Protein AF-A0A3M1IYV7-F1 (afdb_monomer_lite)

Sequence (95 aa):
MEEKPQVFMAVNHAEANRRTGRFETVELEITDARLLEDPPQLDREGFTLVNAPSAVSDFYDPEQIERIYYPECTALLKAQTGAREVHIFDHTLRV

Foldseek 3Di:
DDDDWDWADDPDPVDDIDTPDDDDDDDDDDDDQVPDPDHDACVPNVDGDDDQDWPDPDPVDVCCCVVTVVVSVFVVCCVRPVDPGDDDPDDDDDD

Secondary structure (DSSP, 8-state):
-PPPP-EE--SSTTSPPEE-SPP---------GGG-SS---HHHHS----------S-TT-HHHIIIIIHHHHHHHHHHHH--S-----------

pLDDT: mean 93.21, std 6.2, range [50.44, 98.19]

Structure (mmCIF, N/CA/C/O backbone):
data_AF-A0A3M1IYV7-F1
#
_entry.id   AF-A0A3M1IYV7-F1
#
loop_
_atom_site.group_PDB
_atom_site.id
_atom_site.type_symbol
_atom_site.label_atom_id
_atom_site.label_alt_id
_atom_site.label_comp_id
_atom_site.label_asym_id
_atom_site.label_entity_id
_atom_site.label_seq_id
_atom_site.pdbx_PDB_ins_code
_atom_site.Cartn_x
_atom_site.Cartn_y
_atom_site.Cartn_z
_atom_site.occupancy
_atom_site.B_iso_or_equiv
_atom_site.auth_seq_id
_atom_site.auth_comp_id
_atom_site.auth_asym_id
_atom_site.auth_atom_id
_atom_site.pdbx_PDB_model_num
ATOM 1 N N . MET A 1 1 ? 13.494 -18.768 -30.322 1.00 50.44 1 MET A N 1
ATOM 2 C CA . MET A 1 1 ? 12.594 -18.128 -29.342 1.00 50.44 1 MET A CA 1
ATOM 3 C C . MET A 1 1 ? 13.068 -16.703 -29.182 1.00 50.44 1 MET A C 1
ATOM 5 O O . MET A 1 1 ? 14.264 -16.518 -29.012 1.00 50.44 1 MET A O 1
ATOM 9 N N . GLU A 1 2 ? 12.179 -15.732 -29.338 1.00 74.12 2 GLU A N 1
ATOM 10 C CA . GLU A 1 2 ? 12.518 -14.314 -29.201 1.00 74.12 2 GLU A CA 1
ATOM 11 C C . GLU A 1 2 ? 12.744 -13.987 -27.717 1.00 74.12 2 GLU A C 1
ATOM 13 O O . GLU A 1 2 ? 12.023 -14.482 -26.847 1.00 74.12 2 GLU A O 1
ATOM 18 N N . GLU A 1 3 ? 13.815 -13.258 -27.414 1.00 82.69 3 GLU A N 1
ATOM 19 C CA . GLU A 1 3 ? 14.235 -12.975 -26.042 1.00 82.69 3 GLU A CA 1
ATOM 20 C C . GLU A 1 3 ? 13.260 -11.985 -25.384 1.00 82.69 3 GLU A C 1
ATOM 22 O O . GLU A 1 3 ? 12.866 -10.990 -25.994 1.00 82.69 3 GLU A O 1
ATOM 27 N N . LYS A 1 4 ? 12.838 -12.247 -24.138 1.00 88.19 4 LYS A N 1
ATOM 28 C CA . LYS A 1 4 ? 11.932 -11.334 -23.424 1.00 88.19 4 LYS A CA 1
ATOM 29 C C . LYS A 1 4 ? 12.629 -9.986 -23.170 1.00 88.19 4 LYS A C 1
ATOM 31 O O . LYS A 1 4 ? 13.828 -9.984 -22.872 1.00 88.19 4 LYS A O 1
ATOM 36 N N . PRO A 1 5 ? 11.899 -8.856 -23.214 1.00 92.25 5 PRO A N 1
ATOM 37 C CA . PRO A 1 5 ? 12.432 -7.561 -22.807 1.00 92.25 5 PRO A CA 1
ATOM 38 C C . PRO A 1 5 ? 13.024 -7.618 -21.396 1.00 92.25 5 PRO A C 1
ATOM 40 O O . PRO A 1 5 ? 12.450 -8.231 -20.496 1.00 92.25 5 PRO A O 1
ATOM 43 N N . GLN A 1 6 ? 14.165 -6.964 -21.203 1.00 92.62 6 GLN A N 1
ATOM 44 C CA . GLN A 1 6 ? 14.933 -6.976 -19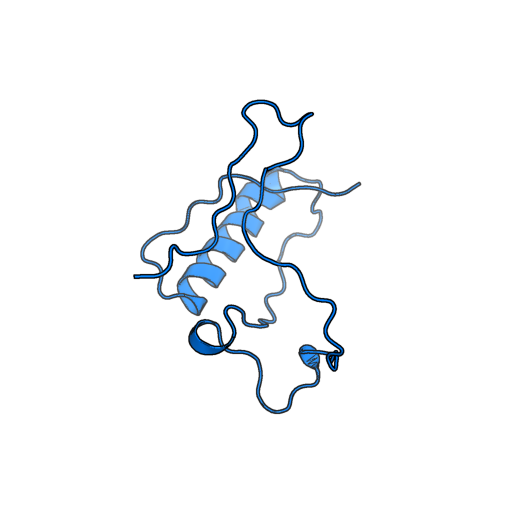.963 1.00 92.62 6 GLN A CA 1
ATOM 45 C C . GLN A 1 6 ? 15.233 -5.551 -19.507 1.00 92.62 6 GLN A C 1
ATOM 47 O O . GLN A 1 6 ? 15.458 -4.641 -20.315 1.00 92.62 6 GLN A O 1
ATOM 52 N N . VAL A 1 7 ? 15.268 -5.379 -18.189 1.00 92.50 7 VAL A N 1
ATOM 53 C CA . VAL A 1 7 ? 15.771 -4.174 -17.532 1.00 92.50 7 VAL A CA 1
ATOM 54 C C . VAL A 1 7 ? 17.069 -4.548 -16.833 1.00 92.50 7 VAL A C 1
ATOM 56 O O . VAL A 1 7 ? 17.080 -5.375 -15.927 1.00 92.50 7 VAL A O 1
ATOM 59 N N . PHE A 1 8 ? 18.163 -3.933 -17.262 1.00 92.00 8 PHE A N 1
ATOM 60 C CA . PHE A 1 8 ? 19.464 -4.045 -16.621 1.00 92.00 8 PHE A CA 1
ATOM 61 C C . PHE A 1 8 ? 19.595 -2.882 -15.645 1.00 92.00 8 PHE A C 1
ATOM 63 O O . PHE A 1 8 ? 19.686 -1.722 -16.061 1.00 92.00 8 PHE A O 1
ATOM 70 N N . MET A 1 9 ? 19.547 -3.204 -14.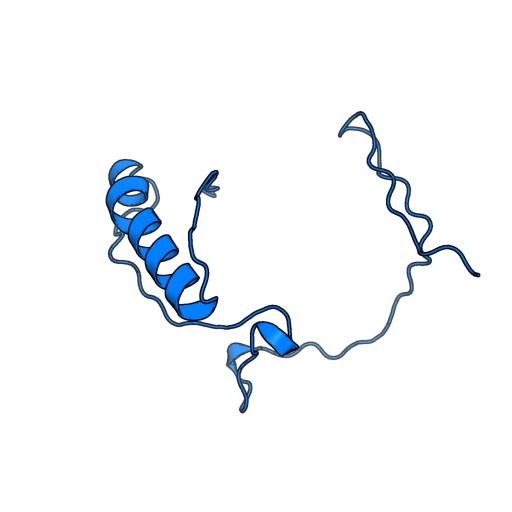354 1.00 91.12 9 MET A N 1
ATOM 71 C CA . MET A 1 9 ? 19.709 -2.222 -13.289 1.00 91.12 9 MET A CA 1
ATOM 72 C C . MET A 1 9 ? 21.140 -1.689 -13.306 1.00 91.12 9 MET A C 1
ATOM 74 O O . MET A 1 9 ? 22.091 -2.472 -13.351 1.00 91.12 9 MET A O 1
ATOM 78 N N . ALA A 1 10 ? 21.290 -0.368 -13.295 1.00 90.25 10 ALA A N 1
ATOM 79 C CA . ALA A 1 10 ? 22.598 0.242 -13.153 1.00 90.25 10 ALA A CA 1
ATOM 80 C C . ALA A 1 10 ? 23.179 -0.093 -11.771 1.00 90.25 10 ALA A C 1
ATOM 82 O O . ALA A 1 10 ? 22.461 -0.136 -10.773 1.00 90.25 10 ALA A O 1
ATOM 83 N N . VAL A 1 11 ? 24.492 -0.331 -11.711 1.00 88.06 11 VAL A N 1
ATOM 84 C CA . VAL A 1 11 ? 25.193 -0.602 -10.441 1.00 88.06 11 VAL A CA 1
ATOM 85 C C . VAL A 1 11 ? 25.189 0.645 -9.551 1.00 88.06 11 VAL A C 1
ATOM 87 O O . VAL A 1 11 ? 25.162 0.552 -8.327 1.00 88.06 11 VAL A O 1
ATOM 90 N N . ASN A 1 12 ? 25.187 1.820 -10.180 1.00 88.19 12 ASN A N 1
ATOM 91 C CA . ASN A 1 12 ? 25.105 3.116 -9.533 1.00 88.19 12 ASN A CA 1
ATOM 92 C C . ASN A 1 12 ? 23.745 3.761 -9.830 1.00 88.19 12 ASN A C 1
ATOM 94 O O . ASN A 1 12 ? 23.365 3.901 -10.987 1.00 88.19 12 ASN A O 1
ATOM 98 N N . HIS A 1 13 ? 23.050 4.225 -8.790 1.00 77.94 13 HIS A N 1
ATOM 99 C CA . HIS A 1 13 ? 21.761 4.915 -8.907 1.00 77.94 13 HIS A CA 1
ATOM 100 C C . HIS A 1 13 ? 21.845 6.273 -9.632 1.00 77.94 13 HIS A C 1
ATOM 102 O O . HIS A 1 13 ? 20.813 6.830 -9.997 1.00 77.94 13 HIS A O 1
ATOM 108 N N . ALA A 1 14 ? 23.051 6.812 -9.851 1.00 87.69 14 ALA A N 1
ATOM 109 C CA . ALA A 1 14 ? 23.274 7.998 -10.681 1.00 87.69 14 ALA A CA 1
ATOM 110 C C . ALA A 1 14 ? 23.189 7.710 -12.194 1.00 87.69 14 ALA A C 1
ATOM 112 O O . ALA A 1 14 ? 23.090 8.641 -12.992 1.00 87.69 14 ALA A O 1
ATOM 113 N N . GLU A 1 15 ? 23.241 6.440 -12.598 1.00 91.50 15 GLU A N 1
ATOM 114 C CA . GLU A 1 15 ? 23.162 6.019 -13.994 1.00 91.50 15 GLU A CA 1
ATOM 115 C C . GLU A 1 15 ? 21.771 5.467 -14.318 1.00 91.50 15 GLU A C 1
ATOM 117 O O . GLU A 1 15 ? 21.089 4.866 -13.486 1.00 91.50 15 GLU A O 1
ATOM 122 N N . ALA A 1 16 ? 21.329 5.665 -15.559 1.00 89.25 16 ALA A N 1
ATOM 123 C CA . ALA A 1 16 ? 20.039 5.161 -16.001 1.00 89.25 16 ALA A CA 1
ATOM 124 C C . ALA A 1 16 ? 20.079 3.641 -16.228 1.00 89.25 16 ALA A C 1
ATOM 126 O O . ALA A 1 16 ? 21.007 3.106 -16.835 1.00 89.25 16 ALA A O 1
ATOM 127 N N . ASN A 1 17 ? 19.008 2.951 -15.832 1.00 92.50 17 ASN A N 1
ATOM 128 C CA . ASN A 1 17 ? 18.819 1.538 -16.159 1.00 92.50 17 ASN A CA 1
ATOM 129 C C . ASN A 1 17 ? 18.716 1.344 -17.679 1.00 92.50 17 ASN A C 1
ATOM 131 O O . ASN A 1 17 ? 17.933 2.030 -18.348 1.00 92.50 17 ASN A O 1
ATOM 135 N N . ARG A 1 18 ? 19.437 0.361 -18.231 1.00 92.38 18 ARG A N 1
ATOM 136 C CA . ARG A 1 18 ? 19.310 -0.006 -19.649 1.00 92.38 18 ARG A CA 1
ATOM 137 C C . ARG A 1 18 ? 18.075 -0.877 -19.833 1.00 92.38 18 ARG A C 1
ATOM 139 O O . ARG A 1 18 ? 17.933 -1.905 -19.177 1.00 92.38 18 ARG A O 1
ATOM 146 N N . ARG A 1 19 ? 17.202 -0.507 -20.764 1.00 92.31 19 ARG A N 1
ATOM 147 C CA . ARG A 1 19 ? 15.971 -1.245 -21.075 1.00 92.31 19 ARG A CA 1
ATOM 148 C C . ARG A 1 19 ? 16.019 -1.709 -22.526 1.00 92.31 19 ARG A C 1
ATOM 150 O O . ARG A 1 19 ? 16.311 -0.901 -23.399 1.00 92.31 19 ARG A O 1
ATOM 157 N N . THR A 1 20 ? 15.767 -2.992 -22.783 1.00 94.00 20 THR A N 1
ATOM 158 C CA . THR A 1 20 ? 15.736 -3.541 -24.157 1.00 94.00 20 THR A CA 1
ATOM 159 C C . THR A 1 20 ? 14.337 -3.560 -24.765 1.00 94.00 20 THR A C 1
ATOM 161 O O . THR A 1 20 ? 14.189 -3.833 -25.952 1.00 94.00 20 THR A O 1
ATOM 164 N N . GLY A 1 21 ? 13.307 -3.263 -23.968 1.00 91.06 21 GLY A N 1
ATOM 165 C CA . GLY A 1 21 ? 11.941 -3.118 -24.460 1.00 91.06 21 GLY A CA 1
ATOM 166 C C . GLY A 1 21 ? 11.768 -1.876 -25.332 1.00 91.06 21 GLY A C 1
ATOM 167 O O . GLY A 1 21 ? 12.376 -0.835 -25.078 1.00 91.06 21 GLY A O 1
ATOM 168 N N . ARG A 1 22 ? 10.898 -1.983 -26.340 1.00 90.38 22 ARG A N 1
ATOM 169 C CA . ARG A 1 22 ? 10.415 -0.835 -27.108 1.00 90.38 22 ARG A CA 1
ATOM 170 C C . ARG A 1 22 ? 9.294 -0.165 -26.321 1.00 90.38 22 ARG A C 1
ATOM 172 O O . ARG A 1 22 ? 8.303 -0.809 -25.994 1.00 90.38 22 ARG A O 1
ATOM 179 N N . PHE A 1 23 ? 9.469 1.113 -26.015 1.00 88.75 23 PHE A N 1
ATOM 180 C CA . PHE A 1 23 ? 8.414 1.936 -25.438 1.00 88.75 23 PHE A CA 1
ATOM 181 C C . PHE A 1 23 ? 7.605 2.553 -26.569 1.00 88.75 23 PHE A C 1
ATOM 183 O O . PHE A 1 23 ? 8.175 3.089 -27.519 1.00 88.75 23 PHE A O 1
ATOM 190 N N . GLU A 1 24 ? 6.289 2.470 -26.455 1.00 92.56 24 GLU A N 1
ATOM 191 C CA . GLU A 1 24 ? 5.355 3.069 -27.397 1.00 92.56 24 GLU A CA 1
ATOM 192 C C . GLU A 1 24 ? 4.437 4.013 -26.638 1.00 92.56 24 GLU A C 1
ATOM 194 O O . GLU A 1 24 ? 3.988 3.712 -25.530 1.00 92.56 24 GLU A O 1
ATOM 199 N N . THR A 1 25 ? 4.168 5.168 -27.235 1.00 94.88 25 THR A N 1
ATOM 200 C CA . THR A 1 25 ? 3.095 6.037 -26.769 1.00 94.88 25 THR A CA 1
ATOM 201 C C . THR A 1 25 ? 1.793 5.489 -27.324 1.00 94.88 25 THR A C 1
ATOM 203 O O . THR A 1 25 ? 1.610 5.429 -28.537 1.00 94.88 25 THR A O 1
ATOM 206 N N . VAL A 1 26 ? 0.906 5.090 -26.423 1.00 94.62 26 VAL A N 1
ATOM 207 C CA . VAL A 1 26 ? -0.428 4.593 -26.745 1.00 94.62 26 VAL A CA 1
ATOM 208 C C . VAL A 1 26 ? -1.461 5.532 -26.141 1.00 94.62 26 VAL A C 1
ATOM 210 O O . VAL A 1 26 ? -1.298 5.999 -25.014 1.00 94.62 26 VAL A O 1
ATOM 213 N N . GLU A 1 27 ? -2.505 5.832 -26.905 1.00 96.50 27 GLU A N 1
ATOM 214 C CA . GLU A 1 27 ? -3.668 6.542 -26.382 1.00 96.50 27 GLU A CA 1
ATOM 215 C C . GLU A 1 27 ? -4.512 5.557 -25.569 1.00 96.50 27 GLU A C 1
ATOM 217 O O . GLU A 1 27 ? -4.820 4.459 -26.036 1.00 96.50 27 GLU A O 1
ATOM 222 N N . LEU A 1 28 ? -4.827 5.925 -24.329 1.00 95.31 28 LEU A N 1
ATOM 223 C CA . LEU A 1 28 ? -5.558 5.092 -23.381 1.00 95.31 28 LEU A CA 1
ATOM 224 C C . LEU A 1 28 ? -6.572 5.956 -22.639 1.00 95.31 28 LEU A C 1
ATOM 226 O O . LEU A 1 28 ? -6.270 7.085 -22.246 1.00 95.31 28 LEU A O 1
ATOM 230 N N . GLU A 1 29 ? -7.756 5.400 -22.414 1.00 94.38 29 GLU A N 1
ATOM 231 C CA . GLU A 1 29 ? -8.745 6.004 -21.531 1.00 94.38 29 GLU A CA 1
ATOM 232 C C . GLU A 1 29 ? -8.300 5.854 -20.068 1.00 94.38 29 GLU A C 1
ATOM 234 O O . GLU A 1 29 ? -7.831 4.793 -19.651 1.00 94.38 29 GLU A O 1
ATOM 239 N N . ILE A 1 30 ? -8.435 6.931 -19.290 1.00 93.50 30 ILE A N 1
ATOM 240 C CA . ILE A 1 30 ? -8.138 6.951 -17.855 1.00 93.50 30 ILE A CA 1
ATOM 241 C C . ILE A 1 30 ? -9.445 7.180 -17.103 1.00 93.50 30 ILE A C 1
ATOM 243 O O . ILE A 1 30 ? -10.117 8.190 -17.311 1.00 93.50 30 ILE A O 1
ATOM 247 N N . THR A 1 31 ? -9.766 6.270 -16.186 1.00 92.88 31 THR A N 1
ATOM 248 C CA . THR A 1 31 ? -11.012 6.294 -15.408 1.00 92.88 31 THR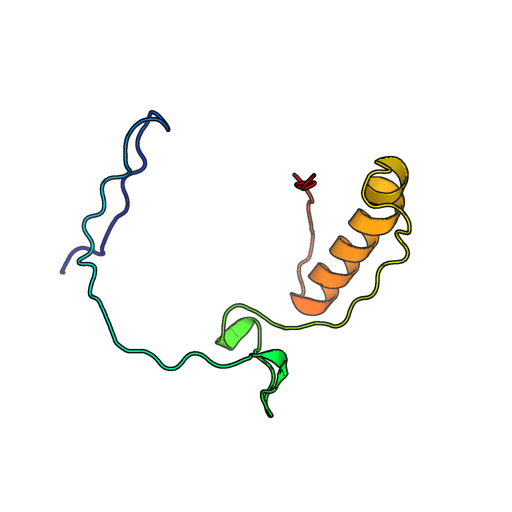 A CA 1
ATOM 249 C C . THR A 1 31 ? -10.718 6.328 -13.909 1.00 92.88 31 THR A C 1
ATOM 251 O O . THR A 1 31 ? -9.720 5.780 -13.439 1.00 92.88 31 THR A O 1
ATOM 254 N N . ASP A 1 32 ? -11.603 6.959 -13.134 1.00 94.88 32 ASP A N 1
ATOM 255 C CA . ASP A 1 32 ? -11.548 6.919 -11.673 1.00 94.88 32 ASP A CA 1
ATOM 256 C C . ASP A 1 32 ? -12.040 5.560 -11.154 1.00 94.88 32 ASP A C 1
ATOM 258 O O . ASP A 1 32 ? -13.237 5.272 -11.158 1.00 94.88 32 ASP A O 1
ATOM 262 N N . ALA A 1 33 ? -11.112 4.735 -10.666 1.00 94.12 33 ALA A N 1
ATOM 263 C CA . ALA A 1 33 ? -11.403 3.393 -10.165 1.00 94.12 33 ALA A CA 1
ATOM 264 C C . ALA A 1 33 ? -12.401 3.362 -8.988 1.00 94.12 33 ALA A C 1
ATOM 266 O O . ALA A 1 33 ? -13.006 2.325 -8.728 1.00 94.12 33 ALA A O 1
ATOM 267 N N . ARG A 1 34 ? -12.599 4.483 -8.277 1.00 93.31 34 ARG A N 1
ATOM 268 C CA . ARG A 1 34 ? -13.564 4.590 -7.165 1.00 93.31 34 ARG A CA 1
ATOM 269 C C . ARG A 1 34 ? -15.017 4.658 -7.639 1.00 93.31 34 ARG A C 1
ATOM 271 O O . ARG A 1 34 ? -15.915 4.498 -6.820 1.00 93.31 34 ARG A O 1
ATOM 278 N N . LEU A 1 35 ? -15.235 4.944 -8.923 1.00 94.62 35 LEU A N 1
ATOM 279 C CA . LEU A 1 35 ? -16.556 5.119 -9.533 1.00 94.62 35 LEU A CA 1
ATOM 280 C C . LEU A 1 35 ? -16.983 3.915 -10.385 1.00 94.62 35 LEU A C 1
ATOM 282 O O . LEU A 1 35 ? -18.035 3.970 -11.018 1.00 94.62 35 LEU A O 1
ATOM 286 N N . LEU A 1 36 ? -16.171 2.857 -10.438 1.00 92.88 36 LEU A N 1
ATOM 287 C CA . LEU A 1 36 ? -16.487 1.659 -11.210 1.00 92.88 36 LEU A CA 1
ATOM 288 C C . LEU A 1 36 ? -17.657 0.898 -10.575 1.00 92.88 36 LEU A C 1
ATOM 290 O O . LEU A 1 36 ? -17.709 0.748 -9.355 1.00 92.88 36 LEU A O 1
ATOM 294 N N . GLU A 1 37 ? -18.568 0.393 -11.412 1.00 93.56 37 GLU A N 1
ATOM 295 C CA . GLU A 1 37 ? -19.661 -0.487 -10.969 1.00 93.56 37 GLU A CA 1
ATOM 296 C C . GLU A 1 37 ? -19.102 -1.784 -10.372 1.00 93.56 37 GLU A C 1
ATOM 298 O O . GLU A 1 37 ? -19.496 -2.190 -9.278 1.00 93.56 37 GLU A O 1
ATOM 303 N N . ASP A 1 38 ? -18.121 -2.374 -11.061 1.00 93.88 38 ASP A N 1
ATOM 304 C CA . ASP A 1 38 ? -17.345 -3.506 -10.576 1.00 93.88 38 ASP A CA 1
ATOM 305 C C . ASP A 1 38 ? -15.991 -3.019 -10.037 1.00 93.88 38 ASP A C 1
ATOM 307 O O . ASP A 1 38 ? -15.149 -2.548 -10.812 1.00 93.88 38 ASP A O 1
ATOM 311 N N . PRO A 1 39 ? -15.729 -3.13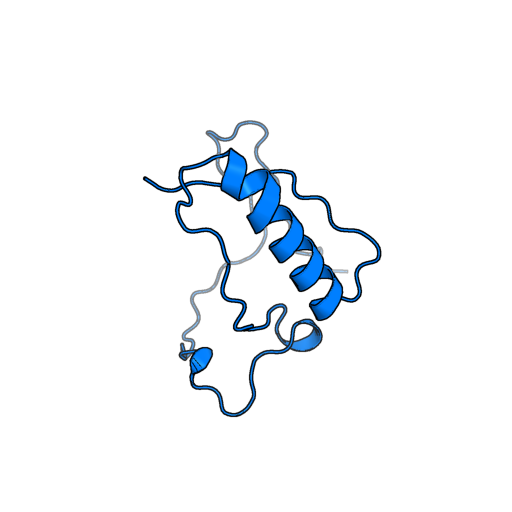5 -8.724 1.00 92.75 39 PRO A N 1
ATOM 312 C CA . PRO A 1 39 ? -14.454 -2.721 -8.165 1.00 92.75 39 PRO A CA 1
ATOM 313 C C . PRO A 1 39 ? -13.304 -3.615 -8.667 1.00 92.75 39 PRO A C 1
ATOM 315 O O . PRO A 1 39 ? -13.504 -4.804 -8.952 1.00 92.75 39 PRO A O 1
ATOM 318 N N . PRO A 1 40 ? -12.076 -3.069 -8.733 1.00 95.50 40 PRO A N 1
ATOM 319 C CA . PRO A 1 40 ? -10.898 -3.827 -9.130 1.00 95.50 40 PRO A CA 1
ATOM 320 C C . PRO A 1 40 ? -10.600 -4.941 -8.122 1.00 95.50 40 PRO A C 1
ATOM 322 O O . PRO A 1 40 ? -10.717 -4.766 -6.900 1.00 95.50 40 PRO A O 1
ATOM 325 N N . GLN A 1 41 ? -10.208 -6.095 -8.651 1.00 95.00 41 GLN A N 1
ATOM 326 C CA . GLN A 1 41 ? -9.881 -7.291 -7.893 1.00 95.00 41 GLN A CA 1
ATOM 327 C C . GLN A 1 41 ? -8.384 -7.554 -7.966 1.00 95.00 41 GLN A C 1
ATOM 329 O O . GLN A 1 41 ? -7.774 -7.495 -9.036 1.00 95.00 41 GLN A O 1
ATOM 334 N N . LEU A 1 42 ? -7.800 -7.924 -6.826 1.00 94.88 42 LEU A N 1
ATOM 335 C CA . LEU A 1 42 ? -6.361 -8.133 -6.719 1.00 94.88 42 LEU A CA 1
ATOM 336 C C . LEU A 1 42 ? -5.843 -9.167 -7.733 1.00 94.88 42 LEU A C 1
ATOM 338 O O . LEU A 1 42 ? -4.842 -8.912 -8.390 1.00 94.88 42 LEU A O 1
ATOM 342 N N . ASP A 1 43 ? -6.548 -10.283 -7.917 1.00 94.62 43 ASP A N 1
ATOM 343 C CA . ASP A 1 43 ? -6.106 -11.363 -8.811 1.00 94.62 43 ASP A CA 1
ATOM 344 C C . ASP A 1 43 ? -6.273 -11.048 -10.307 1.00 94.62 43 ASP A C 1
ATOM 346 O O . ASP A 1 43 ? -5.628 -11.681 -11.144 1.00 94.62 43 ASP A O 1
ATOM 350 N N . ARG A 1 44 ? -7.139 -10.089 -10.664 1.00 95.06 44 ARG A N 1
ATOM 351 C CA . ARG A 1 44 ? -7.467 -9.764 -12.062 1.00 95.06 44 ARG A CA 1
ATOM 352 C C . ARG A 1 44 ? -6.763 -8.495 -12.530 1.00 95.06 44 ARG A C 1
ATOM 354 O O . ARG A 1 44 ? -6.107 -8.510 -13.568 1.00 95.06 44 ARG A O 1
ATOM 361 N N . GLU A 1 45 ? -6.870 -7.417 -11.759 1.00 95.56 45 GLU A N 1
ATOM 362 C CA . GLU A 1 45 ? -6.249 -6.123 -12.057 1.00 95.56 45 GLU A CA 1
ATOM 363 C C . GLU A 1 45 ? -4.882 -5.928 -11.389 1.00 95.56 45 GLU A C 1
ATOM 365 O O . GLU A 1 45 ? -4.158 -4.998 -11.740 1.00 95.56 45 GLU A O 1
ATOM 370 N N . GLY A 1 46 ? -4.516 -6.760 -10.411 1.00 94.69 46 GLY A N 1
ATOM 371 C CA . GLY A 1 46 ? -3.293 -6.573 -9.625 1.00 94.69 46 GLY A CA 1
ATOM 372 C C . GLY A 1 46 ? -3.439 -5.574 -8.474 1.00 94.69 46 GLY A C 1
ATOM 373 O O . GLY A 1 46 ? -2.455 -5.281 -7.796 1.00 94.69 46 GLY A O 1
ATOM 374 N N . PHE A 1 47 ? -4.643 -5.048 -8.230 1.00 95.44 47 PHE A N 1
ATOM 375 C CA . PHE A 1 47 ? -4.942 -4.181 -7.091 1.00 95.44 47 PHE A CA 1
ATOM 376 C C . PHE A 1 47 ? -6.420 -4.250 -6.701 1.00 95.44 47 PHE A C 1
ATOM 378 O O . PHE A 1 47 ? -7.264 -4.715 -7.461 1.00 95.44 47 PHE A O 1
ATOM 385 N N . THR A 1 48 ? -6.738 -3.766 -5.504 1.00 95.75 48 THR A N 1
ATOM 386 C CA . THR A 1 48 ? -8.115 -3.588 -5.043 1.00 95.75 48 THR A CA 1
ATOM 387 C C . THR A 1 48 ? -8.231 -2.313 -4.209 1.00 95.75 48 THR A C 1
ATOM 389 O O . THR A 1 48 ? -7.230 -1.816 -3.688 1.00 95.75 48 THR A O 1
ATOM 392 N N . LEU A 1 49 ? -9.440 -1.765 -4.101 1.00 95.12 49 LEU A N 1
ATOM 393 C CA . LEU A 1 49 ? -9.734 -0.598 -3.274 1.00 95.12 49 LEU A CA 1
ATOM 394 C C . LEU A 1 49 ? -10.489 -1.048 -2.027 1.00 95.12 49 LEU A C 1
ATOM 396 O O . LEU A 1 49 ? -11.586 -1.591 -2.125 1.00 95.12 49 LEU A O 1
ATOM 400 N N . VAL A 1 50 ? -9.917 -0.792 -0.851 1.00 94.25 50 VAL A N 1
ATOM 401 C CA . VAL A 1 50 ? -10.522 -1.168 0.430 1.00 94.25 50 VAL A CA 1
ATOM 402 C C . VAL A 1 50 ? -10.664 0.062 1.308 1.00 94.25 50 VAL A C 1
ATOM 404 O O . VAL A 1 50 ? -9.708 0.811 1.504 1.00 94.25 50 VAL A O 1
ATOM 407 N N . ASN A 1 51 ? -11.861 0.263 1.858 1.00 94.56 51 ASN A N 1
ATOM 408 C CA . ASN A 1 51 ? -12.075 1.261 2.895 1.00 94.56 51 ASN A CA 1
ATOM 409 C C . ASN A 1 51 ? -11.624 0.682 4.244 1.00 94.56 51 ASN A C 1
ATOM 411 O O . ASN A 1 51 ? -12.313 -0.153 4.828 1.00 94.56 51 ASN A O 1
ATOM 415 N N . ALA A 1 52 ? -10.4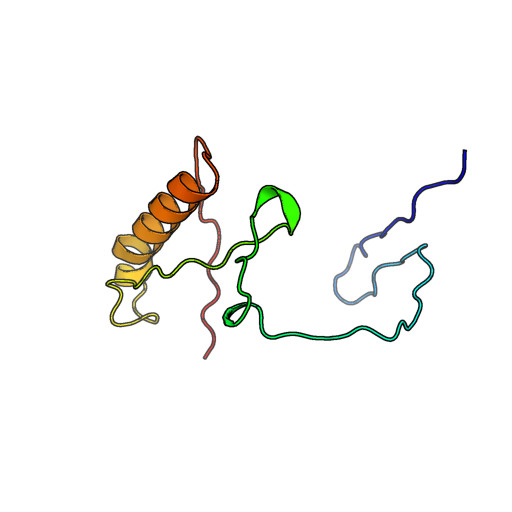48 1.107 4.698 1.00 95.94 52 ALA A N 1
ATOM 416 C CA . ALA A 1 52 ? -9.830 0.674 5.944 1.00 95.94 52 ALA A CA 1
ATOM 417 C C . ALA A 1 52 ? -9.410 1.913 6.753 1.00 95.94 52 ALA A C 1
ATOM 419 O O . ALA A 1 52 ? -8.256 2.337 6.667 1.00 95.94 5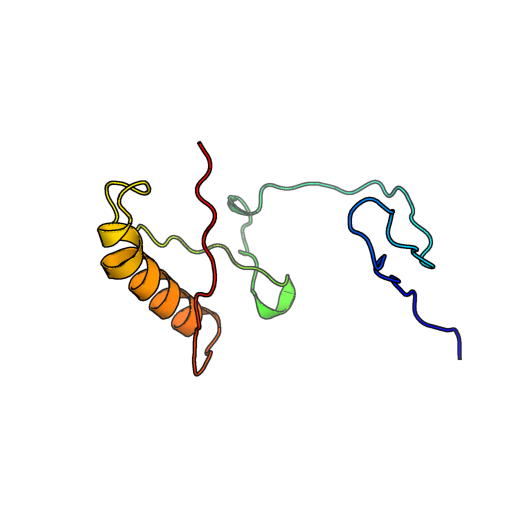2 ALA A O 1
ATOM 420 N N . PRO A 1 53 ? -10.345 2.553 7.480 1.00 96.38 53 PRO A N 1
ATOM 421 C CA . PRO A 1 53 ? -10.006 3.688 8.326 1.00 96.38 53 PRO A CA 1
ATOM 422 C C . PRO A 1 53 ? -9.066 3.232 9.446 1.00 96.38 53 PRO A C 1
ATOM 424 O O . PRO A 1 53 ? -9.279 2.180 10.048 1.00 96.38 53 PRO A O 1
ATOM 427 N N . SER A 1 54 ? -8.042 4.037 9.714 1.00 97.56 54 SER A N 1
ATOM 428 C CA . SER A 1 54 ? -7.053 3.775 10.759 1.00 97.56 54 SER A CA 1
ATOM 429 C C . SER A 1 54 ? -7.422 4.493 12.054 1.00 97.56 54 SER A C 1
ATOM 431 O O . SER A 1 54 ? -7.977 5.594 12.016 1.00 97.56 54 SER A O 1
ATOM 433 N N . ALA A 1 55 ? -7.089 3.895 13.198 1.00 98.19 55 ALA A N 1
ATOM 434 C CA . ALA A 1 55 ? -7.174 4.565 14.494 1.00 98.19 55 ALA A CA 1
ATOM 435 C C . ALA A 1 55 ? -5.982 5.503 14.773 1.00 98.19 55 ALA A C 1
ATOM 437 O O . ALA A 1 55 ? -5.979 6.192 15.795 1.00 98.19 55 ALA A O 1
ATOM 438 N N . VAL A 1 56 ? -4.978 5.546 13.889 1.00 97.56 56 VAL A N 1
ATOM 439 C CA . VAL A 1 56 ? -3.869 6.503 13.976 1.00 97.56 56 VAL A CA 1
ATOM 440 C C . VAL A 1 56 ? -4.413 7.922 13.863 1.00 97.56 56 VAL A C 1
ATOM 442 O O . VAL A 1 56 ? -5.083 8.284 12.897 1.00 97.56 56 VAL A O 1
ATOM 445 N N . SER A 1 57 ? -4.097 8.735 14.862 1.00 97.44 57 SER A N 1
ATOM 446 C CA . SER A 1 57 ? -4.493 10.142 14.932 1.00 97.44 57 SER A CA 1
ATOM 447 C C . SER A 1 57 ? -3.379 11.092 14.491 1.00 97.44 57 SER A C 1
ATOM 449 O O . SER A 1 57 ? -3.667 12.175 13.986 1.00 97.44 57 SER A O 1
ATOM 451 N N . ASP A 1 58 ? -2.122 10.668 14.639 1.00 95.94 58 ASP A N 1
ATOM 452 C CA . ASP A 1 58 ? -0.939 11.399 14.198 1.00 95.94 58 ASP A CA 1
ATOM 453 C C . ASP A 1 58 ? 0.031 10.448 13.483 1.00 95.94 58 ASP A C 1
ATOM 455 O O . ASP A 1 58 ? 0.650 9.587 14.103 1.00 95.94 58 ASP A O 1
ATOM 459 N N . PHE A 1 59 ? 0.167 10.604 12.163 1.00 94.06 59 PHE A N 1
ATOM 460 C CA . PHE A 1 59 ? 1.090 9.799 11.354 1.00 94.06 59 PHE A CA 1
ATOM 461 C C . PHE A 1 59 ? 2.562 10.209 11.512 1.00 94.06 59 PHE A C 1
ATOM 463 O O . PHE A 1 59 ? 3.436 9.537 10.969 1.00 94.06 59 PHE A O 1
ATOM 470 N N . TYR A 1 60 ? 2.851 11.287 12.245 1.00 94.94 60 TYR A N 1
ATOM 471 C CA . TYR A 1 60 ? 4.213 11.675 12.612 1.00 94.94 60 TYR A CA 1
ATOM 472 C C . TYR A 1 60 ? 4.655 11.097 13.958 1.00 94.94 60 TYR A C 1
ATOM 474 O O . TYR A 1 60 ? 5.836 11.190 14.293 1.00 94.94 60 TYR A O 1
ATOM 482 N N . ASP A 1 61 ? 3.738 10.490 14.715 1.00 96.00 61 ASP A N 1
ATOM 483 C CA . ASP A 1 61 ? 4.045 9.807 15.966 1.00 96.00 61 ASP A CA 1
ATOM 484 C C . ASP A 1 61 ? 4.502 8.362 15.680 1.00 96.00 61 ASP A C 1
ATOM 486 O O . ASP A 1 61 ? 3.677 7.505 15.340 1.00 96.00 61 ASP A O 1
ATOM 490 N N . PRO A 1 62 ? 5.803 8.047 15.832 1.00 95.00 62 PRO A N 1
ATOM 491 C CA . PRO A 1 62 ? 6.318 6.713 15.541 1.00 95.00 62 PRO A CA 1
ATOM 492 C C . PRO A 1 62 ? 5.697 5.634 16.436 1.00 95.00 62 PRO A C 1
ATOM 494 O O . PRO A 1 62 ? 5.555 4.492 15.998 1.00 95.00 62 PRO A O 1
ATOM 497 N N . GLU A 1 63 ? 5.271 5.972 17.660 1.00 96.88 63 GLU A N 1
ATOM 498 C CA . GLU A 1 63 ? 4.628 5.000 18.541 1.00 96.88 63 GLU A CA 1
ATOM 499 C C . GLU A 1 63 ? 3.249 4.597 17.998 1.00 96.88 63 GLU A C 1
ATOM 501 O O . GLU A 1 63 ? 2.901 3.412 18.016 1.00 96.88 63 GLU A O 1
ATOM 506 N N . GLN A 1 64 ? 2.482 5.544 17.448 1.00 97.69 64 GLN A N 1
ATOM 507 C CA . GLN A 1 64 ? 1.210 5.231 16.788 1.00 97.69 64 GLN A CA 1
ATOM 508 C C . GLN A 1 64 ? 1.416 4.407 15.516 1.00 97.69 64 GLN A C 1
ATOM 510 O O . GLN A 1 64 ? 0.663 3.459 15.276 1.00 97.69 64 GLN A O 1
ATOM 515 N N . ILE A 1 65 ? 2.452 4.698 14.727 1.00 96.62 65 ILE A N 1
ATOM 516 C CA . ILE A 1 65 ? 2.762 3.906 13.531 1.00 96.62 65 ILE A CA 1
ATOM 517 C C . ILE A 1 65 ? 3.058 2.448 13.896 1.00 96.62 65 ILE A C 1
ATOM 519 O O . ILE A 1 65 ? 2.427 1.531 13.366 1.00 96.62 65 ILE A O 1
ATOM 523 N N . GLU A 1 66 ? 3.971 2.208 14.834 1.00 96.00 66 GLU A N 1
ATOM 524 C CA . GLU A 1 66 ? 4.375 0.844 15.179 1.00 96.00 66 GLU A CA 1
ATOM 525 C C . GLU A 1 66 ? 3.274 0.065 15.909 1.00 96.00 66 GLU A C 1
ATOM 527 O O . GLU A 1 66 ? 3.096 -1.133 15.674 1.00 96.00 66 GLU A O 1
ATOM 532 N N . ARG A 1 67 ? 2.523 0.718 16.802 1.00 97.56 67 ARG A N 1
ATOM 533 C CA . ARG A 1 67 ? 1.574 0.023 17.688 1.00 97.56 67 ARG A CA 1
ATOM 534 C C . ARG A 1 67 ? 0.157 -0.060 17.142 1.00 97.56 67 ARG A C 1
ATOM 536 O O . ARG A 1 67 ? -0.596 -0.913 17.607 1.00 97.56 67 ARG A O 1
ATOM 543 N N . ILE A 1 68 ? -0.209 0.806 16.199 1.00 98.06 68 ILE A N 1
ATOM 544 C CA . ILE A 1 68 ? -1.559 0.868 15.625 1.00 98.06 68 ILE A CA 1
ATOM 545 C C . ILE A 1 68 ? -1.497 0.550 14.135 1.00 98.06 68 ILE A C 1
ATOM 547 O O . ILE A 1 68 ? -2.058 -0.456 13.698 1.00 98.06 68 ILE A O 1
ATOM 551 N N . TYR A 1 69 ? -0.757 1.351 13.368 1.00 96.94 69 TYR A N 1
ATOM 552 C CA . TYR A 1 69 ? -0.776 1.260 11.909 1.00 96.94 69 TYR A CA 1
ATOM 553 C C . TYR A 1 69 ? -0.245 -0.079 11.395 1.00 96.94 69 TYR A C 1
ATOM 555 O O . TYR A 1 69 ? -0.865 -0.729 10.558 1.00 96.94 69 TYR A O 1
ATOM 563 N N . TYR A 1 70 ? 0.891 -0.535 11.920 1.00 97.56 70 TYR A N 1
ATOM 564 C CA . TYR A 1 70 ? 1.508 -1.788 11.495 1.00 97.56 70 TYR A CA 1
ATOM 565 C C . TYR A 1 70 ? 0.606 -3.016 11.725 1.00 97.56 70 TYR A C 1
ATOM 567 O O . TYR A 1 70 ? 0.426 -3.808 10.787 1.00 97.56 70 TYR A O 1
ATOM 575 N N . PRO A 1 71 ? -0.002 -3.199 12.916 1.00 97.62 71 PRO A N 1
ATOM 576 C CA . PRO A 1 71 ? -1.019 -4.225 13.125 1.00 97.62 71 PRO A CA 1
ATOM 577 C C . PRO A 1 71 ? -2.228 -4.104 12.191 1.00 97.62 71 PRO A C 1
ATOM 579 O O . PRO A 1 71 ? -2.660 -5.120 11.642 1.00 97.62 71 PRO A O 1
ATOM 582 N N . GLU A 1 72 ? -2.752 -2.894 11.974 1.00 97.94 72 GLU A N 1
ATOM 583 C CA . GLU A 1 72 ? -3.888 -2.656 11.074 1.00 97.94 72 GLU A CA 1
ATOM 584 C C . GLU A 1 72 ? -3.555 -3.050 9.628 1.00 97.94 72 GLU A C 1
ATOM 586 O O . GLU A 1 72 ? -4.286 -3.834 9.018 1.00 97.94 72 GLU A O 1
ATOM 591 N N . CYS A 1 73 ? -2.413 -2.600 9.099 1.00 97.25 73 CYS A N 1
ATOM 592 C CA . CYS A 1 73 ? -1.928 -2.985 7.774 1.00 97.25 73 CYS A CA 1
ATOM 593 C C . CYS A 1 73 ? -1.713 -4.496 7.668 1.00 97.25 73 CYS A C 1
ATOM 595 O O . CYS A 1 73 ? -2.096 -5.107 6.672 1.00 97.25 73 CYS A O 1
ATOM 597 N N . THR A 1 74 ? -1.135 -5.119 8.697 1.00 97.94 74 THR A N 1
ATOM 598 C CA . THR A 1 74 ? -0.921 -6.571 8.740 1.00 97.94 74 THR A CA 1
ATOM 599 C C . THR A 1 74 ? -2.240 -7.333 8.656 1.00 97.94 74 THR A C 1
ATOM 601 O O . THR A 1 74 ? -2.361 -8.268 7.862 1.00 97.94 74 THR A O 1
ATOM 604 N N . ALA A 1 75 ? -3.236 -6.940 9.452 1.00 97.69 75 ALA A N 1
ATOM 605 C CA . ALA A 1 75 ? -4.553 -7.565 9.450 1.00 97.69 75 ALA A CA 1
ATOM 606 C C . ALA A 1 75 ? -5.263 -7.373 8.103 1.00 97.69 75 ALA A C 1
ATOM 608 O O . ALA A 1 75 ? -5.775 -8.343 7.539 1.00 97.69 75 ALA A O 1
ATOM 609 N N . LEU A 1 76 ? -5.230 -6.152 7.560 1.00 97.50 76 LEU A N 1
ATOM 610 C CA . LEU A 1 76 ? -5.802 -5.827 6.258 1.00 97.50 76 LEU A CA 1
ATOM 611 C C . LEU A 1 76 ? -5.172 -6.674 5.149 1.00 97.50 76 LEU A C 1
ATOM 613 O O . LEU A 1 76 ? -5.884 -7.351 4.411 1.00 97.50 76 LEU A O 1
ATOM 617 N N . LEU A 1 77 ? -3.841 -6.688 5.053 1.00 96.75 77 LEU A N 1
ATOM 618 C CA . LEU A 1 77 ? -3.128 -7.428 4.015 1.00 96.75 77 LEU A CA 1
ATOM 619 C C . LEU A 1 77 ? -3.412 -8.926 4.105 1.00 96.75 77 LEU A C 1
ATOM 621 O O . LEU A 1 77 ? -3.712 -9.541 3.086 1.00 96.75 77 LEU A O 1
ATOM 625 N N . LYS A 1 78 ? -3.403 -9.520 5.303 1.00 97.56 78 LYS A N 1
ATOM 626 C CA . LYS A 1 78 ? -3.763 -10.938 5.467 1.00 97.56 78 LYS A CA 1
ATOM 627 C C . LYS A 1 78 ? -5.195 -11.227 5.020 1.00 97.56 78 LYS A C 1
ATOM 629 O O . LYS A 1 78 ? -5.412 -12.221 4.334 1.00 97.56 78 LYS A O 1
ATOM 634 N N . ALA A 1 79 ? -6.149 -10.363 5.367 1.00 96.38 79 ALA A N 1
ATOM 635 C CA . ALA A 1 79 ? -7.548 -10.536 4.986 1.00 96.38 79 ALA A CA 1
ATOM 636 C C . ALA A 1 79 ? -7.768 -10.430 3.469 1.00 96.38 79 ALA A C 1
ATOM 638 O O . ALA A 1 79 ? -8.527 -11.218 2.915 1.00 96.38 79 ALA A O 1
ATOM 639 N N . GLN A 1 80 ? -7.095 -9.489 2.799 1.00 95.75 80 GLN A N 1
ATOM 640 C CA . GLN A 1 80 ? -7.276 -9.255 1.360 1.00 95.75 80 GLN A CA 1
ATOM 641 C C . GLN A 1 80 ? -6.488 -10.226 0.477 1.00 95.75 80 GLN A C 1
ATOM 643 O O . GLN A 1 80 ? -6.906 -10.515 -0.638 1.00 95.75 80 GLN A O 1
ATOM 648 N N . THR A 1 81 ? -5.344 -10.720 0.953 1.00 95.50 81 THR A N 1
ATOM 649 C CA . THR A 1 81 ? -4.429 -11.539 0.135 1.00 95.50 81 THR A CA 1
ATOM 650 C C . THR A 1 81 ? -4.426 -13.021 0.508 1.00 95.50 81 THR A C 1
ATOM 652 O O . THR A 1 81 ? -3.901 -13.840 -0.240 1.00 95.50 81 THR A O 1
ATOM 655 N N . GLY A 1 82 ? -4.932 -13.386 1.691 1.00 95.88 82 GLY A N 1
ATOM 656 C CA . GLY A 1 82 ? -4.767 -14.733 2.246 1.00 95.88 82 GLY A CA 1
ATOM 657 C C . GLY A 1 82 ? -3.327 -15.061 2.663 1.00 95.88 82 GLY A C 1
ATOM 658 O O . GLY A 1 82 ? -3.006 -16.227 2.905 1.00 95.88 82 GLY A O 1
ATOM 659 N N . ALA A 1 83 ? -2.439 -14.063 2.745 1.00 97.44 83 ALA A N 1
ATOM 660 C CA . ALA A 1 83 ? -1.046 -14.274 3.112 1.00 97.44 83 ALA A CA 1
ATOM 661 C C . ALA A 1 83 ? -0.908 -14.928 4.495 1.00 97.44 83 ALA A C 1
ATOM 663 O O . ALA A 1 83 ? -1.521 -14.518 5.484 1.00 97.44 83 ALA A O 1
ATOM 664 N N . ARG A 1 84 ? -0.014 -15.918 4.586 1.00 97.62 84 ARG A N 1
ATOM 665 C CA . ARG A 1 84 ? 0.353 -16.552 5.860 1.00 97.62 84 ARG A CA 1
ATOM 666 C C . ARG A 1 84 ? 1.018 -15.555 6.813 1.00 97.62 84 ARG A C 1
ATOM 668 O O . ARG A 1 84 ? 0.763 -15.569 8.019 1.00 97.62 84 ARG A O 1
ATOM 675 N N . GLU A 1 85 ? 1.875 -14.696 6.275 1.00 97.00 85 GLU A N 1
ATOM 676 C CA . GLU A 1 85 ? 2.677 -13.748 7.039 1.00 97.00 85 GLU A CA 1
ATOM 677 C C . GLU A 1 85 ? 2.842 -12.438 6.270 1.00 97.00 85 GLU A C 1
ATOM 679 O O . GLU A 1 85 ? 2.815 -12.425 5.042 1.00 97.00 85 GLU A O 1
ATOM 684 N N . VAL A 1 86 ? 2.985 -11.343 7.013 1.00 97.44 86 VAL A N 1
ATOM 685 C CA . VAL A 1 86 ? 3.192 -9.992 6.492 1.00 97.44 86 VAL A CA 1
ATOM 686 C C . VAL A 1 86 ? 4.316 -9.373 7.312 1.00 97.44 86 VAL A C 1
ATOM 688 O O . VAL A 1 86 ? 4.276 -9.433 8.539 1.00 97.44 86 VAL A O 1
ATOM 691 N N . HIS A 1 87 ? 5.300 -8.794 6.626 1.00 95.69 87 HIS A N 1
ATOM 692 C CA . HIS A 1 87 ? 6.455 -8.129 7.225 1.00 95.69 87 HIS A CA 1
ATOM 693 C C . HIS A 1 87 ? 6.521 -6.700 6.707 1.00 95.69 87 HIS A C 1
ATOM 695 O O . HIS A 1 87 ? 6.691 -6.486 5.506 1.00 95.69 87 HIS A O 1
ATOM 701 N N . ILE A 1 88 ? 6.383 -5.728 7.603 1.00 94.50 88 ILE A N 1
ATOM 702 C CA . ILE A 1 88 ? 6.521 -4.312 7.262 1.00 94.50 88 ILE A CA 1
ATOM 703 C C . ILE A 1 88 ? 7.980 -3.931 7.497 1.00 94.50 88 ILE A C 1
ATOM 705 O O . ILE A 1 88 ? 8.448 -3.949 8.633 1.00 94.50 88 ILE A O 1
ATOM 709 N N . PHE A 1 89 ? 8.706 -3.648 6.416 1.00 93.31 89 PHE A N 1
ATOM 710 C CA . PHE A 1 89 ? 10.144 -3.361 6.468 1.00 93.31 89 PHE A CA 1
ATOM 711 C C . PHE A 1 89 ? 10.473 -1.868 6.348 1.00 93.31 89 PHE A C 1
ATOM 713 O O . PHE A 1 89 ? 11.573 -1.466 6.712 1.00 93.31 89 PHE A O 1
ATOM 720 N N . ASP A 1 90 ? 9.542 -1.066 5.826 1.00 92.75 90 ASP A N 1
ATOM 721 C CA . ASP A 1 90 ? 9.688 0.375 5.640 1.00 92.75 90 ASP A CA 1
ATOM 722 C C . ASP A 1 90 ? 8.311 1.057 5.637 1.00 92.75 90 ASP A C 1
ATOM 724 O O . ASP A 1 90 ? 7.305 0.453 5.249 1.00 92.75 90 ASP A O 1
ATOM 728 N N . HIS A 1 91 ? 8.278 2.324 6.044 1.00 92.19 91 HIS A N 1
ATOM 729 C CA . HIS A 1 91 ? 7.182 3.242 5.761 1.00 92.19 91 HIS A CA 1
ATOM 730 C C . HIS A 1 91 ? 7.757 4.623 5.449 1.00 92.19 91 HIS A C 1
ATOM 732 O O . HIS A 1 91 ? 8.626 5.136 6.148 1.00 92.19 91 HIS A O 1
ATOM 738 N N . THR A 1 92 ? 7.243 5.261 4.401 1.00 90.75 92 THR A N 1
ATOM 739 C CA . THR A 1 92 ? 7.675 6.607 4.018 1.00 90.75 92 THR A CA 1
ATOM 740 C C . THR A 1 92 ? 6.702 7.651 4.559 1.00 90.75 92 THR A C 1
ATOM 742 O O . THR A 1 92 ? 5.547 7.694 4.134 1.00 90.75 92 THR A O 1
ATOM 745 N N . LEU A 1 93 ? 7.183 8.539 5.432 1.00 89.50 93 LEU A N 1
ATOM 746 C CA . LEU A 1 93 ? 6.470 9.761 5.810 1.00 89.50 93 LEU A CA 1
ATOM 747 C C . LEU A 1 93 ? 6.789 10.873 4.804 1.00 89.50 93 LEU A C 1
ATOM 749 O O . LEU A 1 93 ? 7.948 11.081 4.445 1.00 89.50 93 LEU A O 1
ATOM 753 N N . ARG A 1 94 ? 5.761 11.580 4.325 1.00 83.69 94 ARG A N 1
ATOM 754 C CA . ARG A 1 94 ? 5.913 12.727 3.418 1.00 83.69 94 ARG A CA 1
ATOM 755 C C . ARG A 1 94 ? 5.571 14.003 4.180 1.00 83.69 94 ARG A C 1
ATOM 757 O O . ARG A 1 94 ? 4.443 14.126 4.647 1.00 83.69 94 ARG A O 1
ATOM 764 N N . VAL A 1 95 ? 6.552 14.899 4.289 1.00 77.44 95 VAL A N 1
ATOM 765 C CA . VAL A 1 95 ? 6.456 16.240 4.895 1.00 77.44 95 VAL A CA 1
ATOM 766 C C . VAL A 1 95 ? 6.338 17.327 3.838 1.00 77.44 95 VAL A C 1
ATOM 768 O O . VAL A 1 95 ? 6.856 17.108 2.717 1.00 77.44 95 VAL A O 1
#

Radius of gyration: 19.2 Å; chains: 1; bounding box: 45×34×48 Å